Protein AF-A0A6N8U4X9-F1 (afdb_monomer)

Foldseek 3Di:
DDLDADDDDDDDDDDDDDDDDPPDPDPVVVVVVVVVPPPPDPPPPPPRDDDDPVRLVVVLVPDPDPVVSVVSVCCVPVVDDPQQVVPFDPVQQDPVVRDGHRDDGDDPDDDPVNVPPD

Organism: NCBI:txid2692629

Structure (mmCIF, N/CA/C/O backbone):
data_AF-A0A6N8U4X9-F1
#
_entry.id   AF-A0A6N8U4X9-F1
#
loop_
_atom_site.group_PDB
_atom_site.id
_atom_site.type_symbol
_atom_site.label_atom_id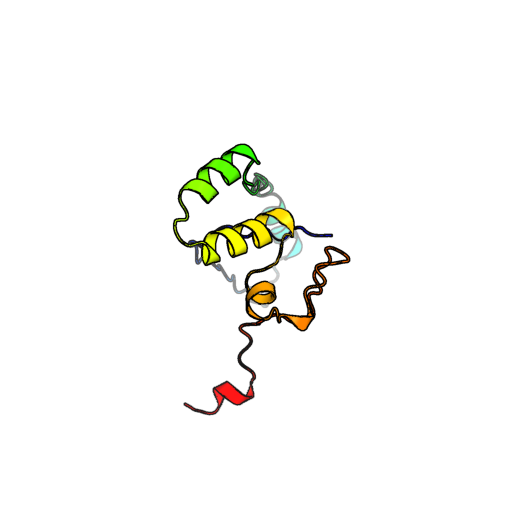
_atom_site.label_alt_id
_atom_site.label_comp_id
_atom_site.label_asym_id
_atom_site.label_entity_id
_atom_site.label_seq_id
_atom_site.pdbx_PDB_ins_code
_atom_site.Cartn_x
_atom_site.Cartn_y
_atom_site.Cartn_z
_atom_site.occupancy
_atom_site.B_iso_or_equiv
_atom_site.auth_seq_id
_atom_site.auth_comp_id
_atom_site.auth_asym_id
_atom_site.auth_atom_id
_atom_site.pdbx_PDB_model_num
ATOM 1 N N . MET A 1 1 ? 0.859 18.255 3.508 1.00 33.09 1 MET A N 1
ATOM 2 C CA . MET A 1 1 ? 0.242 16.948 3.197 1.00 33.09 1 MET A CA 1
ATOM 3 C C . MET A 1 1 ? 1.341 16.077 2.611 1.00 33.09 1 MET A C 1
ATOM 5 O O . MET A 1 1 ? 1.745 16.325 1.487 1.00 33.09 1 MET A O 1
ATOM 9 N N . SER A 1 2 ? 1.939 15.191 3.412 1.00 30.33 2 SER A N 1
ATOM 10 C CA . SER A 1 2 ? 3.123 14.422 3.001 1.00 30.33 2 SER A CA 1
ATOM 11 C C . SER A 1 2 ? 2.697 13.043 2.500 1.00 30.33 2 SER A C 1
ATOM 13 O O . SER A 1 2 ? 2.171 12.228 3.264 1.00 30.33 2 SER A O 1
ATOM 15 N N . VAL A 1 3 ? 2.866 12.833 1.196 1.00 36.78 3 VAL A N 1
ATOM 16 C CA . VAL A 1 3 ? 2.698 11.556 0.495 1.00 36.78 3 VAL A CA 1
ATOM 17 C C . VAL A 1 3 ? 3.750 10.576 1.011 1.00 36.78 3 VAL A C 1
ATOM 19 O O . VAL A 1 3 ? 4.951 10.797 0.892 1.00 36.78 3 VAL A O 1
ATOM 22 N N . ASN A 1 4 ? 3.281 9.521 1.671 1.00 35.88 4 ASN A N 1
ATOM 23 C CA . ASN A 1 4 ? 4.118 8.574 2.392 1.00 35.88 4 ASN A CA 1
ATOM 24 C C . ASN A 1 4 ? 4.600 7.505 1.406 1.00 35.88 4 ASN A C 1
ATOM 26 O O . ASN A 1 4 ? 3.860 6.596 1.036 1.00 35.88 4 ASN A O 1
ATOM 30 N N . CYS A 1 5 ? 5.821 7.695 0.923 1.00 31.50 5 CYS A N 1
ATOM 31 C CA . CYS A 1 5 ? 6.494 6.825 -0.017 1.00 31.50 5 CYS A CA 1
ATOM 32 C C . CYS A 1 5 ? 6.896 5.511 0.652 1.00 31.50 5 CYS A C 1
ATOM 34 O O . CYS A 1 5 ? 7.695 5.481 1.586 1.00 31.50 5 CYS A O 1
ATOM 36 N N . MET A 1 6 ? 6.346 4.412 0.154 1.00 41.12 6 MET A N 1
ATOM 37 C CA . MET A 1 6 ? 6.729 3.068 0.555 1.00 41.12 6 MET A CA 1
ATOM 38 C C . MET A 1 6 ? 7.807 2.556 -0.403 1.00 41.12 6 MET A C 1
ATOM 40 O O . MET A 1 6 ? 7.478 1.985 -1.435 1.00 41.12 6 MET A O 1
ATOM 44 N N . VAL A 1 7 ? 9.088 2.758 -0.069 1.00 38.53 7 VAL A N 1
ATOM 45 C CA . VAL A 1 7 ? 10.221 2.099 -0.745 1.00 38.53 7 VAL A CA 1
ATOM 46 C C . VAL A 1 7 ? 11.300 1.713 0.279 1.00 38.53 7 VAL A C 1
ATOM 48 O O . VAL A 1 7 ? 11.963 2.564 0.854 1.00 38.53 7 VAL A O 1
ATOM 51 N N . LEU A 1 8 ? 11.398 0.394 0.480 1.00 33.56 8 LEU A N 1
ATOM 52 C CA . LEU A 1 8 ? 12.552 -0.450 0.831 1.00 33.56 8 LEU A CA 1
ATOM 53 C C . LEU A 1 8 ? 13.545 0.027 1.914 1.00 33.56 8 LEU A C 1
ATOM 55 O O . LEU A 1 8 ? 14.456 0.810 1.671 1.00 33.56 8 LEU A O 1
ATOM 59 N N . LEU A 1 9 ? 13.439 -0.615 3.084 1.00 34.19 9 LEU A N 1
ATOM 60 C CA . LEU A 1 9 ? 14.520 -0.780 4.057 1.00 34.19 9 LEU A CA 1
ATOM 61 C C . LEU A 1 9 ? 15.592 -1.722 3.489 1.00 34.19 9 LEU A C 1
ATOM 63 O O . LEU A 1 9 ? 15.356 -2.927 3.433 1.00 34.19 9 LEU A O 1
ATOM 67 N N . LEU A 1 10 ? 16.768 -1.194 3.150 1.00 29.64 10 LEU A N 1
ATOM 68 C CA . LEU A 1 10 ? 18.024 -1.944 3.192 1.00 29.64 10 LEU A CA 1
ATOM 69 C C . LEU A 1 10 ? 19.153 -1.044 3.714 1.00 29.64 10 LEU A C 1
ATOM 71 O O . LEU A 1 10 ? 19.523 -0.062 3.082 1.00 29.64 10 LEU A O 1
ATOM 75 N N . SER A 1 11 ? 19.668 -1.449 4.875 1.00 36.88 11 SER A N 1
ATOM 76 C CA . SER A 1 11 ? 21.068 -1.385 5.306 1.00 36.88 11 SER A CA 1
ATOM 77 C C . SER A 1 11 ? 21.813 -0.042 5.272 1.00 36.88 11 SER A C 1
ATOM 79 O O . SER A 1 11 ? 22.369 0.339 4.249 1.00 36.88 11 SER A O 1
ATOM 81 N N . SER A 1 12 ? 22.013 0.549 6.454 1.00 37.44 12 SER A N 1
ATOM 82 C CA . SER A 1 12 ? 23.364 0.800 6.987 1.00 37.44 12 SER A CA 1
ATOM 83 C C . SER A 1 12 ? 23.302 1.241 8.456 1.00 37.44 12 SER A C 1
ATOM 85 O O . SER A 1 12 ? 22.753 2.280 8.814 1.00 37.44 12 SER A O 1
ATOM 87 N N . GLU A 1 13 ? 23.862 0.411 9.332 1.00 46.91 13 GLU A N 1
ATOM 88 C CA . GLU A 1 13 ? 24.336 0.839 10.645 1.00 46.91 13 GLU A CA 1
ATOM 89 C C . GLU A 1 13 ? 25.579 1.707 10.432 1.00 46.91 13 GLU A C 1
ATOM 91 O O . GLU A 1 13 ? 26.548 1.202 9.878 1.00 46.91 13 GLU A O 1
ATOM 96 N N . GLN A 1 14 ? 25.572 2.969 10.866 1.00 33.00 14 GLN A N 1
ATOM 97 C CA . GLN A 1 14 ? 26.762 3.681 11.358 1.00 33.00 14 GLN A CA 1
ATOM 98 C C . GLN A 1 14 ? 26.305 4.889 12.193 1.00 33.00 14 GLN A C 1
ATOM 100 O O . GLN A 1 14 ? 26.094 5.987 11.682 1.00 33.00 14 GLN A O 1
ATOM 105 N N . GLY A 1 15 ? 26.135 4.683 13.499 1.00 29.69 15 GLY A N 1
ATOM 106 C CA . GLY A 1 15 ? 26.086 5.769 14.475 1.00 29.69 15 GLY A CA 1
ATOM 107 C C . GLY A 1 15 ? 27.481 5.972 15.059 1.00 29.69 15 GLY A C 1
ATOM 108 O O . GLY A 1 15 ? 27.935 5.140 15.835 1.00 29.69 15 GLY A O 1
ATOM 109 N N . SER A 1 16 ? 28.161 7.063 14.701 1.00 29.94 16 SER A N 1
ATOM 110 C CA . SER A 1 16 ? 29.391 7.489 15.380 1.00 29.94 16 SER A CA 1
ATOM 111 C C . SER A 1 16 ? 29.024 8.473 16.492 1.00 29.94 16 SER A C 1
ATOM 113 O O . SER A 1 16 ? 28.732 9.640 16.233 1.00 29.94 16 SER A O 1
ATOM 115 N N . SER A 1 17 ? 28.965 7.999 17.737 1.00 29.48 17 SER A N 1
ATOM 116 C CA . SER A 1 17 ? 28.786 8.847 18.919 1.00 29.48 17 SER A CA 1
ATOM 117 C C . SER A 1 17 ? 30.150 9.312 19.432 1.00 29.48 17 SER A C 1
ATOM 119 O O . SER A 1 17 ? 30.891 8.524 20.019 1.00 29.48 17 SER A O 1
ATOM 121 N N . TYR A 1 18 ? 30.487 10.587 19.238 1.00 34.97 18 TYR A N 1
ATOM 122 C CA . TYR A 1 18 ? 31.683 11.187 19.833 1.00 34.97 18 TYR A CA 1
ATOM 123 C C . TYR A 1 18 ? 31.389 11.631 21.274 1.00 34.97 18 TYR A C 1
ATOM 125 O O . TYR A 1 18 ? 30.510 12.458 21.512 1.00 34.97 18 TYR A O 1
ATOM 133 N N . LEU A 1 19 ? 32.128 11.079 22.241 1.00 29.45 19 LEU A N 1
ATOM 134 C CA . LEU A 1 19 ? 32.113 11.511 23.640 1.00 29.45 19 LEU A CA 1
ATOM 135 C C . LEU A 1 19 ? 33.001 12.757 23.792 1.00 29.45 19 LEU A C 1
ATOM 137 O O . LEU A 1 19 ? 34.206 12.685 23.562 1.00 29.45 19 LEU A O 1
ATOM 141 N N . ILE A 1 20 ? 32.426 13.893 24.190 1.00 40.66 20 ILE A N 1
ATOM 142 C CA . ILE A 1 20 ? 33.178 15.115 24.519 1.00 40.66 20 ILE A CA 1
ATOM 143 C C . ILE A 1 20 ? 33.403 15.204 26.036 1.00 40.66 20 ILE A C 1
ATOM 145 O O . ILE A 1 20 ? 32.461 15.393 26.804 1.00 40.66 20 ILE A O 1
ATOM 149 N N . ASN A 1 21 ? 34.666 15.048 26.455 1.00 38.22 21 ASN A N 1
ATOM 150 C CA . ASN A 1 21 ? 35.133 15.265 27.830 1.00 38.22 21 ASN A CA 1
ATOM 151 C C . ASN A 1 21 ? 35.081 16.760 28.186 1.00 38.22 21 ASN A C 1
ATOM 153 O O . ASN A 1 21 ? 35.488 17.606 27.391 1.00 38.22 21 ASN A O 1
ATOM 157 N N . ARG A 1 22 ? 34.587 17.079 29.388 1.00 45.06 22 ARG A N 1
ATOM 158 C CA . ARG A 1 22 ? 34.211 18.439 29.816 1.00 45.06 22 ARG A CA 1
ATOM 159 C C . ARG A 1 22 ? 35.344 19.250 30.471 1.00 45.06 22 ARG A C 1
ATOM 161 O O . ARG A 1 22 ? 35.080 20.360 30.918 1.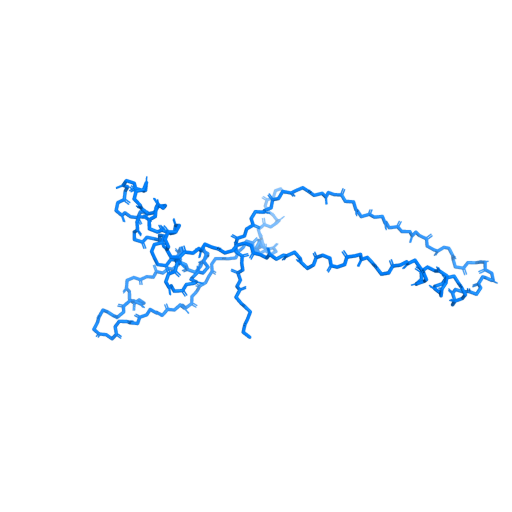00 45.06 22 ARG A O 1
ATOM 168 N N . ASP A 1 23 ? 36.578 18.739 30.477 1.00 45.56 23 ASP A N 1
ATOM 169 C CA . ASP A 1 23 ? 37.664 19.265 31.329 1.00 45.56 23 ASP A CA 1
ATOM 170 C C . ASP A 1 23 ? 38.855 19.893 30.585 1.00 45.56 23 ASP A C 1
ATOM 172 O O . ASP A 1 23 ? 39.861 20.238 31.198 1.00 45.56 23 ASP A O 1
ATOM 176 N N . ALA A 1 24 ? 38.771 20.097 29.272 1.00 48.28 24 ALA A N 1
ATOM 177 C CA . ALA A 1 24 ? 39.797 20.839 28.541 1.00 48.28 24 ALA A CA 1
ATOM 178 C C . ALA A 1 24 ? 39.230 22.198 28.121 1.00 48.28 24 ALA A C 1
ATOM 180 O O . ALA A 1 24 ? 38.156 22.243 27.525 1.00 48.28 24 ALA A O 1
ATOM 181 N N . GLY A 1 25 ? 39.945 23.291 28.422 1.00 51.47 25 GLY A N 1
ATOM 182 C CA . GLY A 1 25 ? 39.635 24.688 28.063 1.00 51.47 25 GLY A CA 1
ATOM 183 C C . GLY A 1 25 ? 39.662 24.968 26.554 1.00 51.47 25 GLY A C 1
ATOM 184 O O . GLY A 1 25 ? 40.298 25.904 26.080 1.00 51.47 25 GLY A O 1
ATOM 185 N N . ILE A 1 26 ? 38.994 24.114 25.794 1.00 57.47 26 ILE A N 1
ATOM 186 C CA . ILE A 1 26 ? 38.865 24.121 24.354 1.00 57.47 26 ILE A CA 1
ATOM 187 C C . ILE A 1 26 ? 37.636 24.960 24.027 1.00 57.47 26 ILE A C 1
ATOM 189 O O . ILE A 1 26 ? 36.525 24.667 24.472 1.00 57.47 26 ILE A O 1
ATOM 193 N N . ASN A 1 27 ? 37.828 26.011 23.232 1.00 59.25 27 ASN A N 1
ATOM 194 C CA . ASN A 1 27 ? 36.716 26.786 22.706 1.00 59.25 27 ASN A CA 1
ATOM 195 C C . ASN A 1 27 ? 35.928 25.907 21.720 1.00 59.25 27 ASN A C 1
ATOM 197 O O . ASN A 1 27 ? 36.307 25.746 20.561 1.00 59.25 27 ASN A O 1
ATOM 201 N N . VAL A 1 28 ? 34.841 25.313 22.215 1.00 58.31 28 VAL A N 1
ATOM 202 C CA . VAL A 1 28 ? 33.953 24.426 21.451 1.00 58.31 28 VAL A CA 1
ATOM 203 C C . VAL A 1 28 ? 33.432 25.122 20.194 1.00 58.31 28 VAL A C 1
ATOM 205 O O . VAL A 1 28 ? 33.328 24.484 19.151 1.00 58.31 28 VAL A O 1
ATOM 208 N N . CYS A 1 29 ? 33.189 26.435 20.260 1.00 55.25 29 CYS A N 1
ATOM 209 C CA . CYS A 1 29 ? 32.701 27.229 19.134 1.00 55.25 29 CYS A CA 1
ATOM 210 C C . CYS A 1 29 ? 33.660 27.172 17.934 1.00 55.25 29 CYS A C 1
ATOM 212 O O . CYS A 1 29 ? 33.234 26.865 16.827 1.00 55.25 29 CYS A O 1
ATOM 214 N N . ALA A 1 30 ? 34.966 27.339 18.163 1.00 64.12 30 ALA A N 1
ATOM 215 C CA . ALA A 1 30 ? 35.972 27.304 17.099 1.00 64.12 30 ALA A CA 1
ATOM 216 C C . ALA A 1 30 ? 36.100 25.925 16.423 1.00 64.12 30 ALA A C 1
ATOM 218 O O . ALA A 1 30 ? 36.442 25.828 1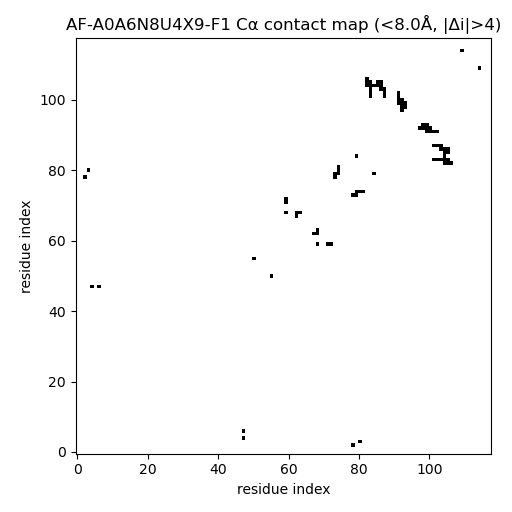5.244 1.00 64.12 30 ALA A O 1
ATOM 219 N N . ILE A 1 31 ? 35.827 24.844 17.160 1.00 65.19 31 ILE A N 1
ATOM 220 C CA . ILE A 1 31 ? 35.803 23.484 16.605 1.00 65.19 31 ILE A CA 1
ATOM 221 C C . ILE A 1 31 ? 34.531 23.265 15.794 1.00 65.19 31 ILE A C 1
ATOM 223 O O . ILE A 1 31 ? 34.606 22.733 14.688 1.00 65.19 31 ILE A O 1
ATOM 227 N N . VAL A 1 32 ? 33.382 23.698 16.319 1.00 63.81 32 VAL A N 1
ATOM 228 C CA . VAL A 1 32 ? 32.098 23.613 15.616 1.00 63.81 32 VAL A CA 1
ATOM 229 C C . VAL A 1 32 ? 32.172 24.373 14.291 1.00 63.81 32 VAL A C 1
ATOM 231 O O . VAL A 1 32 ? 31.834 23.793 13.267 1.00 63.81 32 VAL A O 1
ATOM 234 N N . ASP A 1 33 ? 32.734 25.581 14.257 1.00 63.28 33 ASP A N 1
ATOM 235 C CA . ASP A 1 33 ? 32.879 26.367 13.020 1.00 63.28 33 ASP A CA 1
ATOM 236 C C . ASP A 1 33 ? 33.763 25.672 11.966 1.00 63.28 33 ASP A C 1
ATOM 238 O O . ASP A 1 33 ? 33.493 25.717 10.760 1.00 63.28 33 ASP A O 1
ATOM 242 N N . LYS A 1 34 ? 34.803 24.957 12.414 1.00 62.62 34 LYS A N 1
ATOM 243 C CA . LYS A 1 34 ? 35.693 24.183 11.537 1.00 62.62 34 LYS A CA 1
ATOM 244 C C . LYS A 1 34 ? 35.032 22.900 11.021 1.00 62.62 34 LYS A C 1
ATOM 246 O O . LYS A 1 34 ? 35.271 22.517 9.879 1.00 62.62 34 LYS A O 1
ATOM 251 N N . LEU A 1 35 ? 34.184 22.262 11.834 1.00 60.88 35 LEU A N 1
ATOM 252 C CA . LEU A 1 35 ? 33.378 21.096 11.447 1.00 60.88 35 LEU A CA 1
ATOM 253 C C . LEU A 1 35 ? 32.214 21.477 10.518 1.00 60.88 35 LEU A C 1
ATOM 255 O O . LEU A 1 35 ? 31.876 20.718 9.618 1.00 60.88 35 LEU A O 1
ATOM 259 N N . VAL A 1 36 ? 31.636 22.667 10.688 1.00 59.50 36 VAL A N 1
ATOM 260 C CA . VAL A 1 36 ? 30.579 23.211 9.817 1.00 59.50 36 VAL A CA 1
ATOM 261 C C . VAL A 1 36 ? 31.135 23.626 8.447 1.00 59.50 36 VAL A C 1
ATOM 263 O O . VAL A 1 36 ? 30.407 23.632 7.460 1.00 59.50 36 VAL A O 1
ATOM 266 N N . SER A 1 37 ? 32.442 23.898 8.355 1.00 55.72 37 SER A N 1
ATOM 267 C CA . SER A 1 37 ? 33.132 24.189 7.088 1.00 55.72 37 SER A CA 1
ATOM 268 C C . SER A 1 37 ? 33.432 22.945 6.233 1.00 55.72 37 SER A C 1
ATOM 270 O O . SER A 1 37 ? 33.929 23.074 5.111 1.00 55.72 37 SER A O 1
ATOM 272 N N . ILE A 1 38 ? 33.146 21.734 6.726 1.00 61.28 38 ILE A N 1
ATOM 273 C CA . ILE A 1 38 ? 33.139 20.530 5.890 1.00 61.28 38 ILE A CA 1
ATOM 274 C C . ILE A 1 38 ? 31.958 20.707 4.932 1.00 61.28 38 ILE A C 1
ATOM 276 O O . ILE A 1 38 ? 30.838 20.908 5.393 1.00 61.28 38 ILE A O 1
ATOM 280 N N . LYS A 1 39 ? 32.228 20.715 3.616 1.00 52.06 39 LYS A N 1
ATOM 281 C CA . LYS A 1 39 ? 31.231 20.968 2.560 1.00 52.06 39 LYS A CA 1
ATOM 282 C C . LYS A 1 39 ? 29.885 20.329 2.928 1.00 52.06 39 LYS A C 1
ATOM 284 O O . LYS A 1 39 ? 29.904 19.156 3.314 1.00 52.06 39 LYS A O 1
ATOM 289 N N . PRO A 1 40 ? 28.759 21.062 2.809 1.00 57.12 40 PRO A N 1
ATOM 290 C CA . PRO A 1 40 ? 27.448 20.511 3.116 1.00 57.12 40 PRO A CA 1
ATOM 291 C C . PRO A 1 40 ? 27.327 19.168 2.408 1.00 57.12 40 PRO A C 1
ATOM 293 O O . PRO A 1 40 ? 27.677 19.068 1.229 1.00 57.12 40 PRO A O 1
ATOM 296 N N . PHE A 1 41 ? 26.946 18.141 3.173 1.00 60.31 41 PHE A N 1
ATOM 297 C CA . PHE A 1 41 ? 26.654 16.809 2.659 1.00 60.31 41 PHE A CA 1
ATOM 298 C C . PHE A 1 41 ? 25.868 16.996 1.365 1.00 60.31 41 PHE A C 1
ATOM 300 O O . PHE A 1 41 ? 24.863 17.706 1.392 1.00 60.31 41 PHE A O 1
ATOM 307 N N . ASP A 1 42 ? 26.401 16.494 0.246 1.00 59.25 42 ASP A N 1
ATOM 308 C CA . ASP A 1 42 ? 25.778 16.647 -1.064 1.00 59.25 42 ASP A CA 1
ATOM 309 C C . ASP A 1 42 ? 24.380 16.053 -0.952 1.00 59.25 42 ASP A C 1
ATOM 311 O O . ASP A 1 42 ? 24.200 14.834 -0.920 1.00 59.25 42 ASP A O 1
ATOM 315 N N . ASP A 1 43 ? 23.404 16.938 -0.773 1.00 58.62 43 ASP A N 1
ATOM 316 C CA . ASP A 1 43 ? 21.998 16.621 -0.632 1.00 58.62 43 ASP A CA 1
ATOM 317 C C . ASP A 1 43 ? 21.517 16.317 -2.050 1.00 58.62 43 ASP A C 1
ATOM 319 O O . ASP A 1 43 ? 20.753 17.060 -2.670 1.00 58.62 43 ASP A O 1
ATOM 323 N N . GLN A 1 44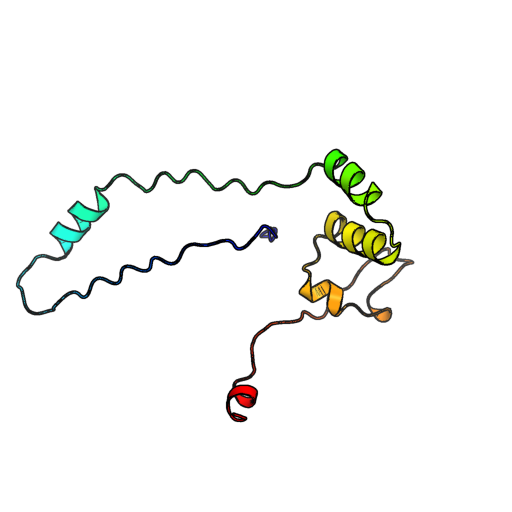 ? 22.049 15.227 -2.611 1.00 62.53 44 GLN A N 1
ATOM 324 C CA . GLN A 1 44 ? 21.456 14.505 -3.717 1.00 62.53 44 GLN A CA 1
ATOM 325 C C . GLN A 1 44 ? 20.093 14.082 -3.189 1.00 62.53 44 GLN A C 1
ATOM 327 O O . GLN A 1 44 ? 19.953 12.989 -2.641 1.00 62.53 44 GLN A O 1
ATOM 332 N N . GLN A 1 45 ? 19.121 15.000 -3.261 1.00 62.62 45 GLN A N 1
ATOM 333 C CA . GLN A 1 45 ? 17.757 14.813 -2.797 1.00 62.62 45 GLN A CA 1
ATOM 334 C C . GLN A 1 45 ? 17.339 13.438 -3.280 1.00 62.62 45 GLN A C 1
ATOM 336 O O . GLN A 1 45 ? 17.214 13.232 -4.491 1.00 62.62 45 GLN A O 1
ATOM 341 N N . ILE A 1 46 ? 17.221 12.480 -2.355 1.00 66.06 46 ILE A N 1
ATOM 342 C CA . ILE A 1 46 ? 16.908 11.096 -2.691 1.00 66.06 46 ILE A CA 1
ATOM 343 C C . ILE A 1 46 ? 15.521 11.138 -3.316 1.00 66.06 46 ILE A C 1
ATOM 345 O O . ILE A 1 46 ? 14.497 11.186 -2.631 1.00 66.06 46 ILE A O 1
ATOM 349 N N . LYS A 1 47 ? 15.488 11.219 -4.646 1.00 75.00 47 LYS A N 1
ATOM 350 C CA . LYS A 1 47 ? 14.255 11.410 -5.385 1.00 75.00 47 LYS A CA 1
ATOM 351 C C . LYS A 1 47 ? 13.541 10.078 -5.357 1.00 75.00 47 LYS A C 1
ATOM 353 O O . LYS A 1 47 ? 13.941 9.120 -6.019 1.00 75.00 47 LYS A O 1
ATOM 358 N N . MET A 1 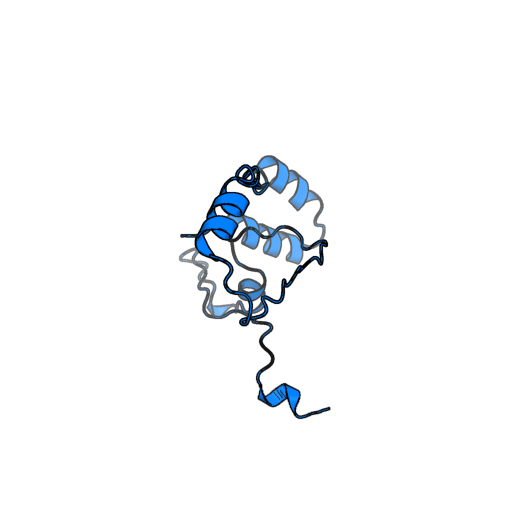48 ? 12.507 10.020 -4.532 1.00 76.56 48 MET A N 1
ATOM 359 C CA . MET A 1 48 ? 11.665 8.846 -4.400 1.00 76.56 48 MET A CA 1
ATOM 360 C C . MET A 1 48 ? 11.124 8.466 -5.780 1.00 76.56 48 MET A C 1
ATOM 362 O O . MET A 1 48 ? 10.460 9.266 -6.443 1.00 76.56 48 MET A O 1
ATOM 366 N N . LYS A 1 49 ? 11.471 7.262 -6.243 1.00 84.44 49 LYS A N 1
ATOM 367 C CA . LYS A 1 49 ? 10.993 6.736 -7.522 1.00 84.44 49 LYS A CA 1
ATOM 368 C C . LYS A 1 49 ? 9.549 6.283 -7.345 1.00 84.44 49 LYS A C 1
ATOM 370 O O . LYS A 1 49 ? 9.286 5.332 -6.615 1.00 84.44 49 LYS A O 1
ATOM 375 N N . CYS A 1 50 ? 8.636 6.966 -8.022 1.00 83.56 50 CYS A N 1
ATOM 376 C CA . CYS A 1 50 ? 7.228 6.597 -8.086 1.00 83.56 50 CYS A CA 1
ATOM 377 C C . CYS A 1 50 ? 6.937 5.901 -9.415 1.00 83.56 50 CYS A C 1
ATOM 379 O O . CYS A 1 50 ? 7.558 6.222 -10.428 1.00 83.56 50 CYS A O 1
ATOM 381 N N . TRP A 1 51 ? 5.977 4.979 -9.412 1.00 89.56 51 TRP A N 1
ATOM 382 C CA . TRP A 1 51 ? 5.516 4.343 -10.640 1.00 89.56 51 TRP A CA 1
ATOM 383 C C . TRP A 1 51 ? 4.684 5.298 -11.485 1.00 89.56 51 TRP A C 1
ATOM 385 O O . TRP A 1 51 ? 3.774 5.971 -10.991 1.00 89.56 51 TRP A O 1
ATOM 395 N N . THR A 1 52 ? 4.958 5.287 -12.782 1.00 91.81 52 THR A N 1
ATOM 396 C CA . THR A 1 52 ? 4.059 5.835 -13.795 1.00 91.81 52 THR A CA 1
ATOM 397 C C . THR A 1 52 ? 2.823 4.945 -13.950 1.00 91.81 52 THR A C 1
ATOM 399 O O . THR A 1 52 ? 2.809 3.774 -13.562 1.00 91.81 52 THR A O 1
ATOM 402 N N . LEU A 1 53 ? 1.762 5.502 -14.528 1.00 91.81 53 LEU A N 1
ATOM 403 C CA . LEU A 1 53 ? 0.511 4.780 -14.763 1.00 91.81 53 LEU A CA 1
ATOM 404 C C . LEU A 1 53 ? 0.717 3.566 -15.689 1.00 91.81 53 LEU A C 1
ATOM 406 O O . LEU A 1 53 ? 0.174 2.492 -15.430 1.00 91.81 53 LEU A O 1
ATOM 410 N N . ASP A 1 54 ? 1.581 3.691 -16.696 1.00 94.75 54 ASP A N 1
ATOM 411 C CA . ASP A 1 54 ? 1.923 2.590 -17.602 1.00 94.75 54 ASP A CA 1
ATOM 412 C C . ASP A 1 54 ? 2.686 1.462 -16.896 1.00 94.75 54 ASP A C 1
ATOM 414 O O . ASP A 1 54 ? 2.441 0.281 -17.152 1.00 94.75 54 ASP A O 1
ATOM 418 N N . GLU A 1 55 ? 3.607 1.802 -15.992 1.00 93.19 55 GLU A N 1
ATOM 419 C CA . GLU A 1 55 ? 4.329 0.821 -15.173 1.00 93.19 55 GLU A CA 1
ATOM 420 C C . GLU A 1 55 ? 3.386 0.090 -14.219 1.00 93.19 55 GLU A C 1
ATOM 422 O O . GLU A 1 55 ? 3.468 -1.134 -14.097 1.00 93.19 55 GLU A O 1
ATOM 427 N N . TYR A 1 56 ? 2.437 0.807 -13.614 1.00 93.44 56 TYR A N 1
ATOM 428 C CA . TYR A 1 56 ? 1.407 0.197 -12.781 1.00 93.44 56 TYR A CA 1
ATOM 429 C C . TYR A 1 56 ? 0.559 -0.813 -13.571 1.00 93.44 56 TYR A C 1
ATOM 431 O O . TYR A 1 56 ? 0.360 -1.943 -13.120 1.00 93.44 56 TYR A O 1
ATOM 439 N N . PHE A 1 57 ? 0.108 -0.463 -14.780 1.00 93.19 57 PHE A N 1
ATOM 440 C CA . PHE A 1 57 ? -0.668 -1.389 -15.612 1.00 93.19 57 PHE A CA 1
ATOM 441 C C . PHE A 1 57 ? 0.140 -2.594 -16.098 1.00 93.19 57 PHE A C 1
ATOM 443 O O . PHE A 1 57 ? -0.434 -3.662 -16.314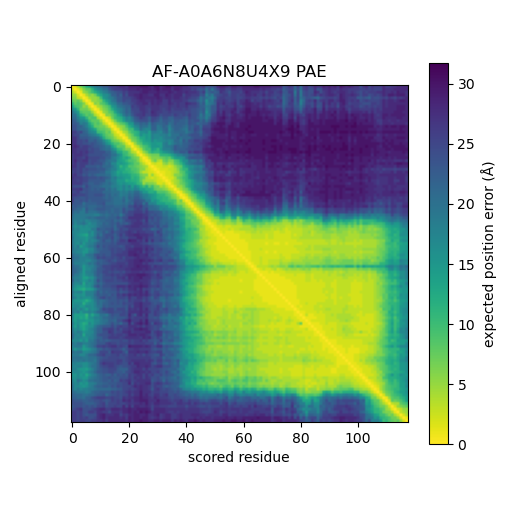 1.00 93.19 57 PHE A O 1
ATOM 450 N N . LYS A 1 58 ? 1.459 -2.463 -16.265 1.00 94.44 58 LYS A N 1
ATOM 451 C CA . LYS A 1 58 ? 2.336 -3.616 -16.519 1.00 94.44 58 LYS A CA 1
ATOM 452 C C . LYS A 1 58 ? 2.422 -4.515 -15.287 1.00 94.44 58 LYS A C 1
ATOM 454 O O . LYS A 1 58 ? 2.294 -5.726 -15.425 1.00 94.44 58 LYS A O 1
ATOM 459 N N . PHE A 1 59 ? 2.566 -3.931 -14.099 1.00 93.12 59 PHE A N 1
ATOM 460 C CA . PHE A 1 59 ? 2.629 -4.665 -12.836 1.00 93.12 59 PHE A CA 1
ATOM 461 C C . PHE A 1 59 ? 1.331 -5.422 -12.526 1.00 93.12 59 PHE A C 1
ATOM 463 O O . PHE A 1 59 ? 1.368 -6.616 -12.245 1.00 93.12 59 PHE A O 1
ATOM 470 N N . ILE A 1 60 ? 0.171 -4.767 -12.617 1.00 94.06 60 ILE A N 1
ATOM 471 C CA . ILE A 1 60 ? -1.103 -5.371 -12.198 1.00 94.06 60 ILE A CA 1
ATOM 472 C C . ILE A 1 60 ? -1.521 -6.562 -13.073 1.00 94.06 60 ILE A C 1
ATOM 474 O O . ILE A 1 60 ? -2.281 -7.422 -12.630 1.00 94.06 60 ILE A O 1
ATOM 478 N N . LYS A 1 61 ? -1.005 -6.635 -14.309 1.00 93.12 61 LYS A N 1
ATOM 479 C CA . LYS A 1 61 ? -1.189 -7.782 -15.210 1.00 93.12 61 LYS A CA 1
ATOM 480 C C . LYS A 1 61 ? -0.449 -9.035 -14.738 1.00 93.12 61 LYS A C 1
ATOM 482 O O . LYS A 1 61 ? -0.856 -10.118 -15.130 1.00 93.12 61 LYS A O 1
ATOM 487 N N . LEU A 1 62 ? 0.605 -8.883 -13.932 1.00 92.06 62 LEU A N 1
ATOM 488 C CA . LEU A 1 62 ? 1.388 -9.988 -13.365 1.00 92.06 62 LEU A CA 1
ATOM 489 C C . LEU A 1 62 ? 0.795 -10.532 -12.064 1.00 92.06 62 LEU A C 1
ATOM 491 O O . LEU A 1 62 ? 1.164 -11.617 -11.629 1.00 92.06 62 LEU A O 1
ATOM 495 N N . ALA A 1 63 ? -0.086 -9.778 -11.405 1.00 90.38 63 ALA A N 1
ATOM 496 C CA . ALA A 1 63 ? -0.854 -10.331 -10.303 1.00 90.38 63 ALA A CA 1
ATOM 497 C C . ALA A 1 63 ? -1.849 -11.342 -10.888 1.00 90.38 63 ALA A C 1
ATOM 499 O O . ALA A 1 63 ? -2.588 -10.995 -11.803 1.00 90.38 63 ALA A O 1
ATOM 500 N N . ASP A 1 64 ? -1.894 -12.569 -10.375 1.00 87.56 64 ASP A N 1
ATOM 501 C CA . ASP A 1 64 ? -2.859 -13.573 -10.845 1.00 87.56 64 ASP A CA 1
ATOM 502 C C . ASP A 1 64 ? -4.137 -13.565 -9.996 1.00 87.56 64 ASP A C 1
ATOM 504 O O . ASP A 1 64 ? -5.247 -13.564 -10.534 1.00 87.56 64 ASP A O 1
ATOM 508 N N . ASP A 1 65 ? -3.993 -13.455 -8.672 1.00 94.44 65 ASP A N 1
ATOM 509 C CA . ASP A 1 65 ? -5.118 -13.443 -7.735 1.00 94.44 65 ASP A CA 1
ATOM 510 C C . ASP A 1 65 ? -5.911 -12.127 -7.811 1.00 94.44 65 ASP A C 1
ATOM 512 O O . ASP A 1 65 ? -5.362 -11.021 -7.717 1.00 94.44 65 ASP A O 1
ATOM 516 N N . PHE A 1 66 ? -7.233 -12.254 -7.917 1.00 93.31 66 PHE A N 1
ATOM 517 C CA . PHE A 1 66 ? -8.169 -11.136 -7.866 1.00 93.31 66 PHE A CA 1
ATOM 518 C C . PHE A 1 66 ? -8.031 -10.309 -6.580 1.00 93.31 66 PHE A C 1
ATOM 520 O O . PHE A 1 66 ? -8.103 -9.080 -6.630 1.00 93.31 66 PHE A O 1
ATOM 527 N N . GLN A 1 67 ? -7.782 -10.955 -5.439 1.00 91.31 67 GLN A N 1
ATOM 528 C CA . GLN A 1 67 ? -7.611 -10.281 -4.153 1.00 91.31 67 GLN A CA 1
ATOM 529 C C . GLN A 1 67 ? -6.398 -9.350 -4.173 1.00 91.31 67 GLN A C 1
ATOM 531 O O . GLN A 1 67 ? -6.494 -8.189 -3.768 1.00 91.31 67 GLN A O 1
ATOM 536 N N . TYR A 1 68 ? -5.269 -9.820 -4.711 1.00 91.69 68 TYR A N 1
ATOM 537 C CA . TYR A 1 68 ? -4.073 -8.995 -4.850 1.00 91.69 68 TYR A CA 1
ATOM 538 C C . TYR A 1 68 ? -4.272 -7.877 -5.871 1.00 91.69 68 TYR A C 1
ATOM 540 O O . TYR A 1 68 ? -3.866 -6.745 -5.610 1.00 91.69 68 TYR A O 1
ATOM 548 N N . LYS A 1 69 ? -4.968 -8.137 -6.987 1.00 94.75 69 LYS A N 1
ATOM 549 C CA . LYS A 1 69 ? -5.324 -7.078 -7.946 1.00 94.75 69 LYS A CA 1
ATOM 550 C C . LYS A 1 69 ? -6.137 -5.967 -7.296 1.00 94.75 69 LYS A C 1
ATOM 552 O O . LYS A 1 69 ? -5.822 -4.790 -7.479 1.00 94.75 69 LYS A O 1
ATOM 557 N N . ALA A 1 70 ? -7.163 -6.330 -6.530 1.00 92.25 70 ALA A N 1
ATOM 558 C CA . ALA A 1 70 ? -8.004 -5.372 -5.827 1.00 92.25 70 ALA A CA 1
ATOM 559 C C . ALA A 1 70 ? -7.191 -4.569 -4.798 1.00 92.25 70 ALA A C 1
ATOM 561 O O . ALA A 1 70 ? -7.267 -3.341 -4.783 1.00 92.25 70 ALA A O 1
ATOM 562 N N . LEU A 1 71 ? -6.354 -5.241 -4.001 1.00 92.19 71 LEU A N 1
ATOM 563 C CA . LEU A 1 71 ? -5.524 -4.606 -2.978 1.00 92.19 71 LEU A CA 1
ATOM 564 C C . LEU A 1 71 ? -4.502 -3.625 -3.571 1.00 92.19 71 LEU A C 1
ATOM 566 O O . LEU A 1 71 ? -4.406 -2.486 -3.115 1.00 92.19 71 LEU A O 1
ATOM 570 N N . TYR A 1 72 ? -3.754 -4.034 -4.599 1.00 92.88 72 TYR A N 1
ATOM 571 C CA . TYR A 1 72 ? -2.761 -3.165 -5.234 1.00 92.88 72 TYR A CA 1
ATOM 572 C C . TYR A 1 72 ? -3.402 -2.001 -5.990 1.00 92.88 72 TYR A C 1
ATOM 574 O O . TYR A 1 72 ? -2.865 -0.893 -5.955 1.00 92.88 72 TYR A O 1
ATOM 582 N N . SER A 1 73 ? -4.574 -2.216 -6.595 1.00 92.81 73 SER A N 1
ATOM 583 C CA . SER A 1 73 ? -5.364 -1.126 -7.182 1.00 92.81 73 SER A CA 1
ATOM 584 C C . SER A 1 73 ? -5.783 -0.120 -6.126 1.00 92.81 73 SER A C 1
ATOM 586 O O . SER A 1 73 ? -5.633 1.083 -6.326 1.00 92.81 73 SER A O 1
ATOM 588 N N . LEU A 1 74 ? -6.244 -0.601 -4.973 1.00 91.81 74 LEU A N 1
ATOM 589 C CA . LEU A 1 74 ? -6.623 0.266 -3.870 1.00 91.81 74 LEU A CA 1
ATOM 590 C C . LEU A 1 74 ? -5.426 1.103 -3.396 1.00 91.81 74 LEU A C 1
ATOM 592 O O . LEU A 1 74 ? -5.527 2.322 -3.324 1.00 91.81 74 LEU A O 1
ATOM 596 N N . PHE A 1 75 ? -4.263 0.483 -3.176 1.00 91.50 75 PHE A N 1
ATOM 597 C CA . PHE A 1 75 ? -3.045 1.209 -2.804 1.00 91.50 75 PHE A CA 1
ATOM 598 C C . PHE A 1 75 ? -2.640 2.268 -3.824 1.00 91.50 75 PHE A C 1
ATOM 600 O O . PHE A 1 75 ? -2.322 3.390 -3.430 1.00 91.50 75 PHE A O 1
ATOM 607 N N . TYR A 1 76 ? -2.672 1.934 -5.114 1.00 92.19 76 TYR A N 1
ATOM 608 C CA . TYR A 1 76 ? -2.246 2.853 -6.162 1.00 92.19 76 TYR A CA 1
ATOM 609 C C . TYR A 1 76 ? -3.188 4.056 -6.297 1.00 92.19 76 TYR A C 1
ATOM 611 O O . TYR A 1 76 ? -2.726 5.193 -6.368 1.00 92.19 76 TYR A O 1
ATOM 619 N N . PHE A 1 77 ? -4.506 3.829 -6.289 1.00 91.00 77 PHE A N 1
ATOM 620 C CA . PHE A 1 77 ? -5.482 4.894 -6.534 1.00 91.00 77 PHE A CA 1
ATOM 621 C C . PHE A 1 77 ? -5.828 5.720 -5.296 1.00 91.00 77 PHE A C 1
ATOM 623 O O . PHE A 1 77 ? -6.122 6.906 -5.429 1.00 91.00 77 PHE A O 1
ATOM 630 N N . THR A 1 78 ? -5.810 5.130 -4.099 1.00 89.44 78 THR A N 1
ATOM 631 C CA . THR A 1 78 ? -6.207 5.840 -2.872 1.00 89.44 78 THR A CA 1
ATOM 632 C C . THR A 1 78 ? -5.024 6.235 -1.995 1.00 89.44 78 THR A C 1
ATOM 634 O O . THR A 1 78 ? -5.210 6.992 -1.045 1.00 89.44 78 THR A O 1
ATOM 637 N N . GLY A 1 79 ? -3.819 5.715 -2.259 1.00 89.62 79 GLY A N 1
ATOM 638 C CA . GLY A 1 79 ? -2.632 5.990 -1.444 1.00 89.62 79 GLY A CA 1
ATOM 639 C C . GLY A 1 79 ? -2.729 5.452 -0.013 1.00 89.62 79 GLY A C 1
ATOM 640 O O . GLY A 1 79 ? -2.082 5.982 0.892 1.00 89.62 79 GLY A O 1
ATOM 641 N N . LEU A 1 80 ? -3.560 4.427 0.207 1.00 89.75 80 LEU A N 1
ATOM 642 C CA . LEU A 1 80 ? -3.725 3.789 1.512 1.00 89.75 80 LEU A CA 1
ATOM 643 C C . LEU A 1 80 ? -2.402 3.220 2.014 1.00 89.75 80 LEU A C 1
ATOM 645 O O . LEU A 1 80 ? -1.677 2.544 1.280 1.00 89.75 80 LEU A O 1
ATOM 649 N N . ARG A 1 81 ? -2.124 3.398 3.306 1.00 90.44 81 ARG A N 1
ATOM 650 C CA . ARG A 1 81 ? -1.008 2.692 3.936 1.00 90.44 81 ARG A CA 1
ATOM 651 C C . ARG A 1 81 ? -1.388 1.240 4.172 1.00 90.44 81 ARG A C 1
ATOM 653 O O . ARG A 1 81 ? -2.521 0.921 4.526 1.00 90.44 81 ARG A O 1
ATOM 660 N N . ARG A 1 82 ? -0.393 0.354 4.107 1.00 89.44 82 ARG A N 1
ATOM 661 C CA . ARG A 1 82 ? -0.567 -1.081 4.373 1.00 89.44 82 ARG A CA 1
ATOM 662 C C . ARG A 1 82 ? -1.341 -1.356 5.674 1.00 89.44 82 ARG A C 1
ATOM 664 O O . ARG A 1 82 ? -2.261 -2.163 5.676 1.00 89.44 82 ARG A O 1
ATOM 671 N N . GLY A 1 83 ? -0.991 -0.668 6.764 1.00 89.06 83 GLY A N 1
ATOM 672 C CA . GLY A 1 83 ? -1.642 -0.844 8.069 1.00 89.06 83 GLY A CA 1
ATOM 673 C C . GLY A 1 83 ? -3.094 -0.361 8.129 1.00 89.06 83 GLY A C 1
ATOM 674 O O . GLY A 1 83 ? -3.839 -0.847 8.970 1.00 89.06 83 GLY A O 1
ATOM 675 N N . GLU A 1 84 ? -3.490 0.564 7.251 1.00 89.62 84 GLU A N 1
ATOM 676 C CA . GLU A 1 84 ? -4.861 1.078 7.141 1.00 89.62 84 GLU A CA 1
ATOM 677 C C . GLU A 1 84 ? -5.739 0.084 6.369 1.00 89.62 84 GLU A C 1
ATOM 679 O O . GLU A 1 84 ? -6.826 -0.263 6.829 1.00 89.62 84 GLU A O 1
ATOM 684 N N . ALA A 1 85 ? -5.237 -0.445 5.246 1.00 90.12 85 ALA A N 1
ATOM 685 C CA . ALA A 1 85 ? -5.971 -1.424 4.443 1.00 90.12 85 ALA A CA 1
ATOM 686 C C . ALA A 1 85 ? -6.216 -2.746 5.179 1.00 90.12 85 ALA A C 1
ATOM 688 O O . ALA A 1 85 ? -7.287 -3.325 5.040 1.00 90.12 85 ALA A O 1
ATOM 689 N N . PHE A 1 86 ? -5.272 -3.200 6.010 1.00 88.31 86 PHE A N 1
ATOM 690 C CA . PHE A 1 86 ? -5.464 -4.416 6.811 1.00 88.31 86 PHE A CA 1
ATOM 691 C C . PHE A 1 86 ? -6.558 -4.296 7.880 1.00 88.31 86 PHE A C 1
ATOM 693 O O . PHE A 1 86 ? -7.045 -5.312 8.363 1.00 88.31 86 PHE A O 1
ATOM 700 N N . THR A 1 87 ? -6.943 -3.078 8.268 1.00 91.25 87 THR A N 1
ATOM 701 C CA . THR A 1 87 ? -8.012 -2.834 9.256 1.00 91.25 87 THR A CA 1
ATOM 702 C C . THR A 1 87 ? -9.324 -2.385 8.639 1.00 91.25 87 THR A C 1
ATOM 704 O O . THR A 1 87 ? -10.237 -1.997 9.370 1.00 91.25 87 THR A O 1
ATOM 707 N N . LEU A 1 88 ? -9.405 -2.389 7.313 1.00 90.56 88 LEU A N 1
ATOM 708 C CA . LEU A 1 88 ? -10.586 -1.957 6.596 1.00 90.56 88 LEU A CA 1
ATOM 709 C C . LEU A 1 88 ? -11.727 -2.961 6.805 1.00 90.56 88 LEU A C 1
ATOM 711 O O . LEU A 1 88 ? -11.549 -4.157 6.581 1.00 90.56 88 LEU A O 1
ATOM 715 N N . ASN A 1 89 ? -12.905 -2.473 7.195 1.00 89.88 89 ASN A N 1
ATOM 716 C CA . ASN A 1 89 ? -14.107 -3.295 7.287 1.00 89.88 89 ASN A CA 1
ATOM 717 C C . ASN A 1 89 ? -15.070 -2.998 6.135 1.00 89.88 89 ASN A C 1
ATOM 719 O O . ASN A 1 89 ? -15.076 -1.906 5.576 1.00 89.88 89 ASN A O 1
ATOM 723 N N . TRP A 1 90 ? -15.968 -3.938 5.834 1.00 91.25 90 TRP A N 1
ATOM 724 C CA . TRP A 1 90 ? -17.005 -3.745 4.810 1.00 91.25 90 TRP A CA 1
ATOM 725 C C . TRP A 1 90 ? -17.901 -2.526 5.070 1.00 91.25 90 TRP A C 1
ATOM 727 O O . TRP A 1 90 ? -18.308 -1.855 4.129 1.00 91.25 90 TRP A O 1
ATOM 737 N N . ASN A 1 91 ? -18.135 -2.184 6.342 1.00 91.62 91 ASN A N 1
ATOM 738 C CA . ASN A 1 91 ? -1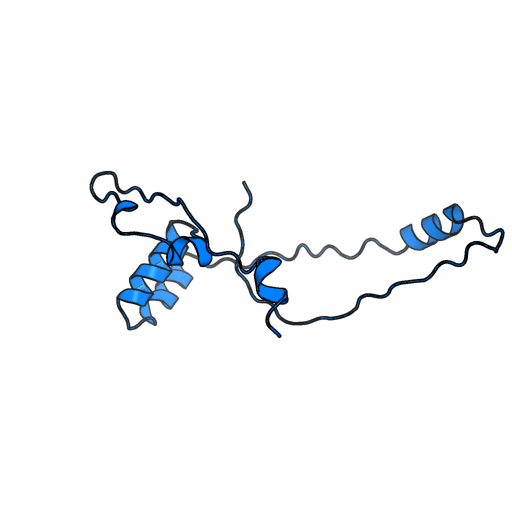8.910 -1.003 6.741 1.00 91.62 91 ASN A CA 1
ATOM 739 C C . ASN A 1 91 ? -18.207 0.332 6.435 1.00 91.62 91 ASN A C 1
ATOM 741 O O . ASN A 1 91 ? -18.844 1.382 6.486 1.00 91.62 91 ASN A O 1
ATOM 745 N N . ASP A 1 92 ? -16.903 0.309 6.158 1.00 90.44 92 ASP A N 1
ATOM 746 C CA . ASP A 1 92 ? -16.128 1.499 5.812 1.00 90.44 92 ASP A CA 1
ATOM 747 C C . ASP A 1 92 ? -16.203 1.836 4.307 1.00 90.44 92 ASP A C 1
ATOM 749 O O . ASP A 1 92 ? -15.708 2.887 3.884 1.00 90.44 92 ASP A O 1
ATOM 753 N N . ILE A 1 93 ? -16.811 0.964 3.492 1.00 92.44 93 ILE A N 1
ATOM 754 C CA . ILE A 1 93 ? -16.919 1.112 2.037 1.00 92.44 93 ILE A CA 1
ATOM 755 C C . ILE A 1 93 ? -18.349 1.516 1.667 1.00 92.44 93 ILE A C 1
ATOM 757 O O . ILE A 1 93 ? -19.288 0.740 1.832 1.00 92.44 93 ILE A O 1
ATOM 761 N N . ASP A 1 94 ? -18.515 2.713 1.103 1.00 92.81 94 ASP A N 1
ATOM 762 C CA . ASP A 1 94 ? -19.788 3.155 0.527 1.00 92.81 94 ASP A CA 1
ATOM 763 C C . ASP A 1 94 ? -19.690 3.129 -1.003 1.00 92.81 94 ASP A C 1
ATOM 765 O O . ASP A 1 94 ? -19.126 4.032 -1.631 1.00 92.81 94 ASP A O 1
ATOM 769 N N . PHE A 1 95 ? -20.243 2.075 -1.609 1.00 92.06 95 PHE A N 1
ATOM 770 C CA . PHE A 1 95 ? -20.251 1.895 -3.064 1.00 92.06 95 PHE A CA 1
ATOM 771 C C . PHE A 1 95 ? -21.154 2.898 -3.794 1.00 92.06 95 PHE A C 1
ATOM 773 O O . PHE A 1 95 ? -20.880 3.220 -4.949 1.00 92.06 95 PHE A O 1
ATOM 780 N N . ASN A 1 96 ? -22.184 3.437 -3.132 1.00 95.12 96 ASN A N 1
ATOM 781 C CA . ASN A 1 96 ? -23.081 4.423 -3.739 1.00 95.12 96 ASN A CA 1
ATOM 782 C C . ASN A 1 96 ? -22.378 5.775 -3.865 1.00 95.12 96 ASN A C 1
ATOM 784 O O . ASN A 1 96 ? -22.437 6.424 -4.908 1.00 95.12 96 ASN A O 1
ATOM 788 N N . LYS A 1 97 ? -21.670 6.180 -2.807 1.00 94.31 97 LYS A N 1
ATOM 789 C CA . LYS A 1 97 ? -20.912 7.438 -2.776 1.00 94.31 97 LYS A CA 1
ATOM 790 C C . LYS A 1 97 ? -19.504 7.310 -3.350 1.00 94.31 97 LYS A C 1
ATOM 792 O O . LYS A 1 97 ? -18.846 8.328 -3.543 1.00 94.31 97 LYS A O 1
ATOM 797 N N . LYS A 1 98 ? -19.050 6.086 -3.646 1.00 91.88 98 LYS A N 1
ATOM 798 C CA . LYS A 1 98 ? -17.681 5.768 -4.090 1.00 91.88 98 LYS A CA 1
ATOM 799 C C . LYS A 1 98 ? -16.630 6.298 -3.111 1.00 91.88 98 LYS A C 1
ATOM 801 O O . LYS A 1 98 ? -15.584 6.801 -3.514 1.00 91.88 98 LYS A O 1
ATOM 806 N N . THR A 1 99 ? -16.924 6.202 -1.817 1.00 92.19 99 THR A N 1
ATOM 807 C CA . THR A 1 99 ? -16.051 6.698 -0.748 1.00 92.19 99 THR A CA 1
ATOM 808 C C . THR A 1 99 ? -15.556 5.565 0.129 1.00 92.19 99 THR A C 1
ATOM 810 O O . THR A 1 99 ? -16.298 4.631 0.434 1.00 92.19 99 THR A O 1
ATOM 813 N N . LEU A 1 100 ? -14.314 5.702 0.584 1.00 92.38 100 LEU A N 1
ATOM 814 C CA . LEU A 1 100 ? -13.673 4.798 1.525 1.00 92.38 100 LEU A CA 1
ATOM 815 C C . LEU A 1 100 ? -13.348 5.548 2.815 1.00 92.38 100 LEU A C 1
ATOM 817 O O . LEU A 1 100 ? -12.690 6.589 2.772 1.00 92.38 100 LEU A O 1
ATOM 821 N N . LYS A 1 101 ? -13.775 5.018 3.962 1.00 93.06 101 LYS A N 1
ATOM 822 C CA . LYS A 1 101 ? -13.505 5.621 5.267 1.00 93.06 101 LYS A CA 1
ATOM 823 C C . LYS A 1 101 ? -12.373 4.896 5.991 1.00 93.06 101 LYS A C 1
ATOM 825 O O . LYS A 1 101 ? -12.486 3.738 6.362 1.00 93.06 101 LYS A O 1
ATOM 830 N N . VAL A 1 102 ? -11.277 5.597 6.262 1.00 90.31 102 VAL A N 1
ATOM 831 C CA . VAL A 1 102 ? -10.153 5.031 7.021 1.00 90.31 102 VAL A CA 1
ATOM 832 C C . VAL A 1 102 ? -10.270 5.440 8.479 1.00 90.31 102 VAL A C 1
ATOM 834 O O . VAL A 1 102 ? -10.018 6.591 8.828 1.00 90.31 102 VAL A O 1
ATOM 837 N N . THR A 1 103 ? -10.670 4.501 9.333 1.00 87.62 103 THR A N 1
ATOM 838 C CA . THR A 1 103 ? -10.914 4.785 10.757 1.00 87.62 103 THR A CA 1
ATOM 839 C C . THR A 1 103 ? -9.762 4.321 11.657 1.00 87.62 103 THR A C 1
ATOM 841 O O . THR A 1 103 ? -9.557 4.874 12.737 1.00 87.62 103 THR A O 1
ATOM 844 N N . LYS A 1 104 ? -9.013 3.287 11.253 1.00 87.50 104 LYS A N 1
ATOM 845 C CA . LYS A 1 104 ? -8.015 2.605 12.094 1.00 87.50 104 LYS A CA 1
ATOM 846 C C . LYS A 1 104 ? -6.744 2.291 11.299 1.00 87.50 104 LYS A C 1
ATOM 848 O O . LYS A 1 104 ? -6.756 2.296 10.072 1.00 87.50 104 LYS A O 1
ATOM 853 N N . THR A 1 105 ? -5.645 2.043 12.015 1.00 89.69 105 THR A N 1
ATOM 854 C CA . THR A 1 105 ? -4.396 1.536 11.434 1.00 89.69 105 THR A CA 1
ATOM 855 C C . THR A 1 105 ? -3.681 0.616 12.419 1.00 89.69 105 THR A C 1
ATOM 857 O O . THR A 1 105 ? -3.695 0.864 13.628 1.00 89.69 105 THR A O 1
ATOM 860 N N . ILE A 1 106 ? -3.030 -0.433 11.918 1.00 86.31 106 ILE A N 1
ATOM 861 C CA . ILE A 1 106 ? -2.169 -1.299 12.737 1.00 86.31 106 ILE A CA 1
ATOM 862 C C . ILE A 1 106 ? -0.839 -0.593 12.990 1.00 86.31 106 ILE A C 1
ATOM 864 O O . ILE A 1 106 ? -0.172 -0.145 12.056 1.00 86.31 106 ILE A O 1
ATOM 868 N N . THR A 1 107 ? -0.417 -0.539 14.256 1.00 82.56 107 THR A N 1
ATOM 869 C CA . THR A 1 107 ? 0.907 -0.033 14.642 1.00 82.56 107 THR A CA 1
ATOM 870 C C . THR A 1 107 ? 1.688 -1.118 15.373 1.00 82.56 107 THR A C 1
ATOM 872 O O . THR A 1 107 ? 1.131 -1.811 16.218 1.00 82.56 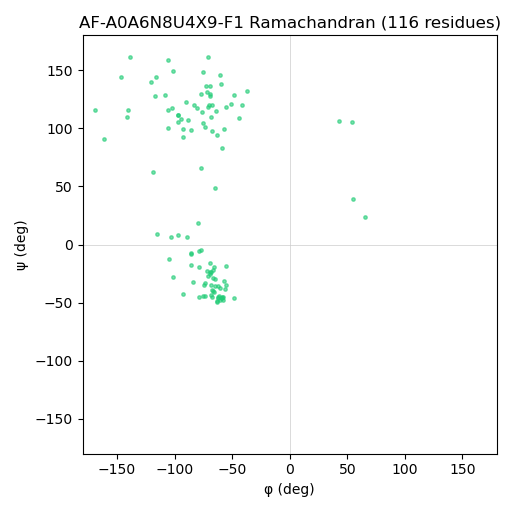107 THR A O 1
ATOM 875 N N . ASN A 1 108 ? 2.989 -1.234 15.099 1.00 70.25 108 ASN A N 1
ATOM 876 C CA . ASN A 1 108 ? 3.878 -2.210 15.746 1.00 70.25 108 ASN A CA 1
ATOM 877 C C . ASN A 1 108 ? 4.344 -1.786 17.152 1.00 70.25 108 ASN A C 1
ATOM 879 O O . ASN A 1 108 ? 5.354 -2.278 17.657 1.00 70.25 108 ASN A O 1
ATOM 883 N N . LYS A 1 109 ? 3.652 -0.841 17.798 1.00 69.88 109 LYS A N 1
ATOM 884 C CA . LYS A 1 109 ? 3.977 -0.468 19.174 1.00 69.88 109 LYS A CA 1
ATOM 885 C C . LYS A 1 109 ? 3.511 -1.597 20.087 1.00 69.88 109 LYS A C 1
ATOM 887 O O . LYS A 1 109 ? 2.333 -1.668 20.416 1.00 69.88 109 LYS A O 1
ATOM 892 N N . LEU A 1 110 ? 4.449 -2.444 20.515 1.00 61.91 110 LEU A N 1
ATOM 893 C CA . LEU A 1 110 ? 4.261 -3.283 21.695 1.00 61.91 110 LEU A CA 1
ATOM 894 C C . LEU A 1 110 ? 3.805 -2.366 22.828 1.00 61.91 110 LEU A C 1
ATOM 896 O O . LEU A 1 110 ? 4.496 -1.396 23.174 1.00 61.91 110 LEU A O 1
ATOM 900 N N . SER A 1 111 ? 2.634 -2.641 23.389 1.00 52.97 111 SER A N 1
ATOM 901 C CA . SER A 1 111 ? 2.234 -1.953 24.603 1.00 52.97 111 SER A CA 1
ATOM 902 C C . SER A 1 111 ? 3.284 -2.290 25.672 1.00 52.97 111 SER A C 1
ATOM 904 O O . SER A 1 111 ? 3.852 -3.385 25.685 1.00 52.97 111 SER A O 1
ATOM 906 N N . LYS A 1 112 ? 3.612 -1.366 26.586 1.00 57.66 112 LYS A N 1
ATOM 907 C CA . LYS A 1 112 ? 4.559 -1.676 27.683 1.00 57.66 112 LYS A CA 1
ATOM 908 C C . LYS A 1 112 ? 4.120 -2.910 28.499 1.00 57.66 112 LYS A C 1
ATOM 910 O O . LYS A 1 112 ? 4.957 -3.490 29.183 1.00 57.66 112 LYS A O 1
ATOM 915 N N . GLN A 1 113 ? 2.845 -3.298 28.409 1.00 59.88 113 GLN A N 1
ATOM 916 C CA . GLN A 1 113 ? 2.262 -4.467 29.060 1.00 59.88 113 GLN A CA 1
ATOM 917 C C . GLN A 1 113 ? 2.736 -5.797 28.442 1.00 59.88 113 GLN A C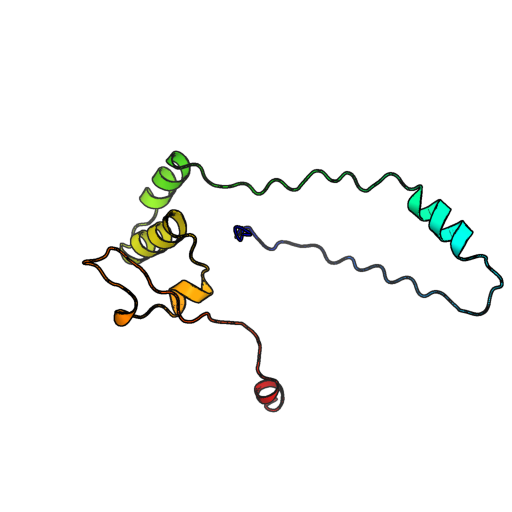 1
ATOM 919 O O . GLN A 1 113 ? 2.874 -6.767 29.182 1.00 59.88 113 GLN A O 1
ATOM 924 N N . ASP A 1 114 ? 3.115 -5.830 27.160 1.00 59.28 114 ASP A N 1
ATOM 925 C CA . ASP A 1 114 ? 3.560 -7.060 26.478 1.00 59.28 114 ASP A CA 1
ATOM 926 C C . ASP A 1 114 ? 5.017 -7.439 26.808 1.00 59.28 114 ASP A C 1
ATOM 928 O O . ASP A 1 114 ? 5.410 -8.595 26.689 1.00 59.28 114 ASP A O 1
ATOM 932 N N . ARG A 1 115 ? 5.827 -6.484 27.295 1.00 57.12 115 ARG A N 1
ATOM 933 C CA . ARG A 1 115 ? 7.242 -6.712 27.663 1.00 57.12 115 ARG A CA 1
ATOM 934 C C . ARG A 1 115 ? 7.456 -7.394 29.020 1.00 57.12 115 ARG A C 1
ATOM 936 O O . ARG A 1 115 ? 8.595 -7.688 29.355 1.00 57.12 115 ARG A O 1
ATOM 943 N N . LYS A 1 116 ? 6.401 -7.624 29.811 1.00 55.53 116 LYS A N 1
ATOM 944 C CA . LYS A 1 116 ? 6.487 -8.270 31.140 1.00 55.53 116 LYS A CA 1
ATOM 945 C C . LYS A 1 116 ? 6.183 -9.775 31.135 1.00 55.53 116 LYS A C 1
ATOM 947 O O . LYS A 1 116 ? 6.060 -10.362 32.204 1.00 55.53 116 LYS A O 1
ATOM 952 N N . LYS A 1 117 ? 6.047 -10.398 29.963 1.00 51.28 117 LYS A N 1
ATOM 953 C CA . LYS A 1 117 ? 5.877 -11.851 29.819 1.00 51.28 117 LYS A CA 1
ATOM 954 C C . LYS A 1 117 ? 7.027 -12.457 29.010 1.00 51.28 117 LYS A C 1
ATOM 956 O O . LYS A 1 117 ? 6.793 -12.972 27.923 1.00 51.28 117 LYS A O 1
ATOM 961 N N . VAL A 1 118 ? 8.251 -12.359 29.522 1.00 48.34 118 VAL A N 1
ATOM 962 C CA . VAL A 1 118 ? 9.361 -13.265 29.183 1.00 48.34 118 VAL A CA 1
ATOM 963 C C . VAL A 1 118 ? 10.131 -13.531 30.463 1.00 48.34 118 VAL A C 1
ATOM 965 O O . VAL A 1 118 ? 10.398 -12.534 31.172 1.00 48.34 118 VAL A O 1
#

InterPro domains:
  IPR002104 Integrase, catalytic domain [PF00589] (60-107)
  IPR002104 Integrase, catalytic domain [PS51898] (46-118)
  IPR011010 DNA breaking-rejoining enzyme, catalytic core [SSF56349] (40-105)
  IPR013762 Integrase-like, catalytic domain superfamily [G3DSA:1.10.443.10] (43-117)

pLDDT: mean 70.82, std 22.41, range [29.45, 95.12]

Solvent-accessible surface area (backbone atoms only — not comparable to full-atom values): 8186 Å² total; per-residue (Å²): 138,82,82,83,79,88,76,81,94,75,88,80,92,79,85,86,82,82,85,81,79,91,86,63,100,64,66,60,65,67,52,50,56,58,61,66,65,51,74,75,76,81,76,70,71,80,72,80,87,72,82,50,71,70,54,47,58,58,52,55,68,71,47,81,53,67,68,59,40,52,51,54,47,45,34,71,77,69,64,55,51,74,38,34,61,75,58,63,52,78,89,35,53,39,80,89,79,72,43,76,58,86,86,52,64,68,70,90,71,74,53,83,75,65,74,74,77,123

Secondary structure (DSSP, 8-state):
---------------------TTS---HHHHHHHHHTS-----------PPPHHHHHHHHTT--SHHHHHHHHHHHHH---HHHHTT--GGGEETTTTEE-----------TTGGG--

Radius of gyration: 23.78 Å; Cα contacts (8 Å, |Δi|>4): 45; chains: 1; bounding box: 63×41×49 Å

Sequence (118 aa):
MSVNCMVLLLSSEQGSSYLINRDAGINVCAIVDKLVSIKPFDDQQIKMKCWTLDEYFKFIKLADDFQYKALYSLFYFTGLRRGEAFTLNWNDIDFNKKTLKVTKTITNKLSKQDRKKV

Mean predicted aligned error: 16.86 Å